Protein AF-A0A640TUT4-F1 (afdb_monomer_lite)

Secondary structure (DSSP, 8-state):
-------------------------------TTTTS-----PPPBPPHHHHHHHHTS--TT-GGG---HHHHHHHHHHHHHHHHHT---------SEEEHHHHTGGGT--TT-GGGSTTT--BSSSSEEE-SS-----HHHHTTTT-

Sequence (147 aa):
MPQGSDFATSPELSRLTLSCGQAQGLGGFRNPITALGQEAVMPAHLSAEQLARDLSIRDLTDPADGPHAVQLVLDRAVGGLADRWGCEVRWWRGERIVTVEDNYDNLGYRADDITRDSRYTRYVDDQRMLRSHSQRVDSGRAARAGR

Structure (mmCIF, N/CA/C/O backbone):
data_AF-A0A640TUT4-F1
#
_entry.id   AF-A0A640TUT4-F1
#
loop_
_atom_site.group_PDB
_atom_site.id
_atom_site.type_symbol
_atom_site.label_atom_id
_atom_site.label_alt_id
_atom_site.label_comp_id
_atom_site.label_asym_id
_atom_site.label_entity_id
_atom_site.label_seq_id
_atom_site.pdbx_PDB_ins_code
_atom_site.Cartn_x
_atom_site.Cartn_y
_atom_site.Cartn_z
_atom_site.occupancy
_atom_site.B_iso_or_equiv
_atom_site.auth_seq_id
_atom_site.auth_comp_id
_atom_site.auth_asym_id
_atom_site.auth_atom_id
_atom_site.pdbx_PDB_model_num
ATOM 1 N N . MET A 1 1 ? -21.807 -21.738 46.916 1.00 31.64 1 MET A N 1
ATOM 2 C CA . MET A 1 1 ? -21.486 -23.144 47.237 1.00 31.64 1 MET A CA 1
ATOM 3 C C . MET A 1 1 ? -22.444 -24.025 46.443 1.00 31.64 1 MET A C 1
ATOM 5 O O . MET A 1 1 ? -23.641 -23.786 46.551 1.00 31.64 1 MET A O 1
ATOM 9 N N . PRO A 1 2 ? -21.919 -24.898 45.569 1.00 48.97 2 PRO A N 1
ATOM 10 C CA . PRO A 1 2 ? -22.630 -25.531 44.456 1.00 48.97 2 PRO A CA 1
ATOM 11 C C . PRO A 1 2 ? -23.009 -26.991 44.752 1.00 48.97 2 PRO A C 1
ATOM 13 O O . PRO A 1 2 ? -22.400 -27.608 45.618 1.00 48.97 2 PRO A O 1
ATOM 16 N N . GLN A 1 3 ? -23.936 -27.555 43.977 1.00 41.78 3 GLN A N 1
ATOM 17 C CA . GLN A 1 3 ? -23.995 -28.980 43.603 1.00 41.78 3 GLN A CA 1
ATOM 18 C C . GLN A 1 3 ? -24.564 -28.978 42.172 1.00 41.78 3 GLN A C 1
ATOM 20 O O . GLN A 1 3 ? -25.582 -28.333 41.946 1.00 41.78 3 GLN A O 1
ATOM 25 N N . GLY A 1 4 ? -23.896 -29.442 41.116 1.00 32.47 4 GLY A N 1
ATOM 26 C CA . GLY A 1 4 ? -23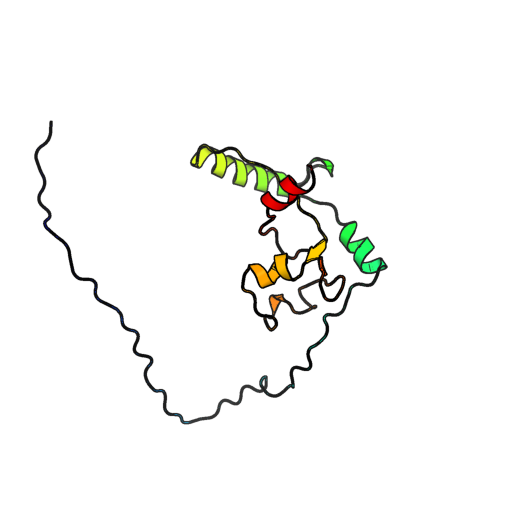.191 -30.714 40.909 1.00 32.47 4 GLY A CA 1
ATOM 27 C C . GLY A 1 4 ? -23.940 -31.383 39.744 1.00 32.47 4 GLY A C 1
ATOM 28 O O . GLY A 1 4 ? -25.078 -31.790 39.924 1.00 32.47 4 GLY A O 1
ATOM 29 N N . SER A 1 5 ? -23.563 -31.094 38.495 1.00 34.88 5 SER A N 1
ATOM 30 C CA . SER A 1 5 ? -22.698 -31.934 37.648 1.00 34.88 5 SER A CA 1
ATOM 31 C C . SER A 1 5 ? -23.280 -33.324 37.400 1.00 34.88 5 SER A C 1
ATOM 33 O O . SER A 1 5 ? -23.248 -34.140 38.307 1.00 34.88 5 SER A O 1
ATOM 35 N N . ASP A 1 6 ? -23.750 -33.568 36.174 1.00 32.84 6 ASP A N 1
ATOM 36 C CA . ASP A 1 6 ? -23.593 -34.848 35.473 1.00 32.84 6 ASP A CA 1
ATOM 37 C C . ASP A 1 6 ? -24.034 -34.690 34.008 1.00 32.84 6 ASP A C 1
ATOM 39 O O . ASP A 1 6 ? -25.209 -34.789 33.666 1.00 32.84 6 ASP A O 1
ATOM 43 N N . PHE A 1 7 ? -23.073 -34.433 33.121 1.00 31.08 7 PHE A N 1
ATOM 44 C CA . PHE A 1 7 ? -23.151 -34.933 31.750 1.00 31.08 7 PHE A CA 1
ATOM 45 C C . PHE A 1 7 ? -21.807 -35.571 31.429 1.00 31.08 7 PHE A C 1
ATOM 47 O O . PHE A 1 7 ? -20.777 -34.912 31.288 1.00 31.08 7 PHE A O 1
ATOM 54 N N . ALA A 1 8 ? -21.847 -36.894 31.443 1.00 34.19 8 ALA A N 1
ATOM 55 C CA . ALA A 1 8 ? -20.725 -37.781 31.273 1.00 34.19 8 ALA A CA 1
ATOM 56 C C . ALA A 1 8 ? -20.169 -37.722 29.835 1.00 34.19 8 ALA A C 1
ATOM 58 O O . ALA A 1 8 ? -20.917 -37.714 28.863 1.00 34.19 8 ALA A O 1
ATOM 59 N N . THR A 1 9 ? -18.835 -37.711 29.756 1.00 31.91 9 THR A N 1
ATOM 60 C CA . THR A 1 9 ? -17.982 -38.414 28.774 1.00 31.91 9 THR A CA 1
ATOM 61 C C . THR A 1 9 ? -18.364 -38.406 27.282 1.00 31.91 9 THR A C 1
ATOM 63 O O . THR A 1 9 ? -19.174 -39.202 26.819 1.00 31.91 9 THR A O 1
ATOM 66 N N . SER A 1 10 ? -17.601 -37.622 26.505 1.00 32.41 10 SER A N 1
ATOM 67 C CA . SER A 1 10 ? -17.115 -37.948 25.143 1.00 32.41 10 SER A CA 1
ATOM 68 C C . SER A 1 10 ? -16.497 -39.366 25.084 1.00 32.41 10 SER A C 1
ATOM 70 O O . SER A 1 10 ? -16.055 -39.820 26.143 1.00 32.41 10 SER A O 1
ATOM 72 N N . PRO A 1 11 ? -16.328 -40.043 23.918 1.00 40.72 11 PRO A N 1
ATOM 73 C CA . PRO A 1 11 ? -16.101 -39.461 22.582 1.00 40.72 11 PRO A CA 1
ATOM 74 C C . PRO A 1 11 ? -16.765 -40.208 21.400 1.00 40.72 11 PRO A C 1
ATOM 76 O O . PRO A 1 11 ? -17.107 -41.371 21.513 1.00 40.72 11 PRO A O 1
ATOM 79 N N . GLU A 1 12 ? -16.861 -39.573 20.227 1.00 32.69 12 GLU A N 1
ATOM 80 C CA . GLU A 1 12 ? -16.769 -40.265 18.924 1.00 32.69 12 GLU A CA 1
ATOM 81 C C . GLU A 1 12 ? -16.549 -39.223 17.817 1.00 32.69 12 GLU A C 1
ATOM 83 O O . GLU A 1 12 ? -17.442 -38.501 17.372 1.00 32.69 12 GLU A O 1
ATOM 88 N N . LEU A 1 13 ? -15.283 -39.122 17.414 1.00 32.91 13 LEU A N 1
ATOM 89 C CA . LEU A 1 13 ? -14.819 -38.424 16.226 1.00 32.91 13 LEU A CA 1
ATOM 90 C C . LEU A 1 13 ? -15.257 -39.228 14.998 1.00 32.91 13 LEU A C 1
ATOM 92 O O . LEU A 1 13 ? -14.527 -40.100 14.526 1.00 32.91 13 LEU A O 1
ATOM 96 N N . SER A 1 14 ? -16.427 -38.915 14.449 1.00 31.38 14 SER A N 1
ATOM 97 C CA . SER A 1 14 ? -16.791 -39.390 13.115 1.00 31.38 14 SER A CA 1
ATOM 98 C C . SER A 1 14 ? -15.947 -38.664 12.066 1.00 31.38 14 SER A C 1
ATOM 100 O O . SER A 1 14 ? -16.230 -37.546 11.639 1.00 31.38 14 SER A O 1
ATOM 102 N N . ARG A 1 15 ? -14.862 -39.341 11.682 1.00 33.72 15 ARG A N 1
ATOM 103 C CA . ARG A 1 15 ? -14.048 -39.091 10.493 1.00 33.72 15 ARG A CA 1
ATOM 104 C C . ARG A 1 15 ? -14.939 -39.065 9.248 1.00 33.72 15 ARG A C 1
ATOM 106 O O . ARG A 1 15 ? -15.286 -40.111 8.704 1.00 33.72 15 ARG A O 1
ATOM 113 N N . LEU A 1 16 ? -15.248 -37.872 8.752 1.00 28.47 16 LEU A N 1
ATOM 114 C CA . LEU A 1 16 ? -15.692 -37.686 7.372 1.00 28.47 16 LEU A CA 1
ATOM 115 C C . LEU A 1 16 ? -14.479 -37.839 6.451 1.00 28.47 16 LEU A C 1
ATOM 117 O O . LEU A 1 16 ? -13.790 -36.887 6.096 1.00 28.47 16 LEU A O 1
ATOM 121 N N . THR A 1 17 ? -14.203 -39.088 6.100 1.00 30.17 17 THR A N 1
ATOM 122 C CA . THR A 1 17 ? -13.324 -39.448 4.993 1.00 30.17 17 THR A CA 1
ATOM 123 C C . THR A 1 17 ? -14.072 -39.108 3.703 1.00 30.17 17 THR A C 1
ATOM 125 O O . THR A 1 17 ? -14.964 -39.852 3.299 1.00 30.17 17 THR A O 1
ATOM 128 N N . LEU A 1 18 ? -13.753 -37.986 3.048 1.00 28.84 18 LEU A N 1
ATOM 129 C CA . LEU A 1 18 ? -14.156 -37.800 1.653 1.0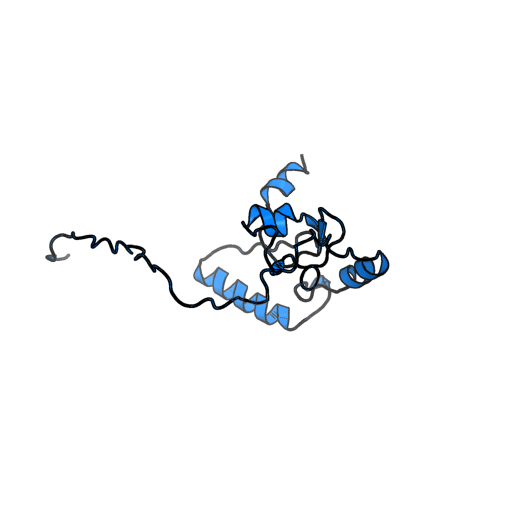0 28.84 18 LEU A CA 1
ATOM 130 C C . LEU A 1 18 ? -13.300 -38.736 0.793 1.00 28.84 18 LEU A C 1
ATOM 132 O O . LEU A 1 18 ? -12.174 -38.427 0.410 1.00 28.84 18 LEU A O 1
ATOM 136 N N . SER A 1 19 ? -13.854 -39.912 0.520 1.00 27.66 19 SER A N 1
ATOM 137 C CA . SER A 1 19 ? -13.411 -40.783 -0.560 1.00 27.66 19 SER A CA 1
ATOM 138 C C . SER A 1 19 ? -13.654 -40.056 -1.883 1.00 27.66 19 SER A C 1
ATOM 140 O O . SER A 1 19 ? -14.800 -39.908 -2.308 1.00 27.66 19 SER A O 1
ATOM 142 N N . CYS A 1 20 ? -12.581 -39.592 -2.526 1.00 28.23 20 CYS A N 1
ATOM 143 C CA . CYS A 1 20 ? -12.606 -39.099 -3.900 1.00 28.23 20 CYS A CA 1
ATOM 144 C C . CYS A 1 20 ? -12.990 -40.268 -4.821 1.00 28.23 20 CYS A C 1
ATOM 146 O O . CYS A 1 20 ? -12.172 -41.126 -5.154 1.00 28.23 20 CYS A O 1
ATOM 148 N N . GLY A 1 21 ? -14.283 -40.346 -5.135 1.00 31.64 21 GLY A N 1
ATOM 149 C CA . GLY A 1 21 ? -14.855 -41.326 -6.041 1.00 31.64 21 GLY A CA 1
ATOM 150 C C . GLY A 1 21 ? -14.324 -41.128 -7.454 1.00 31.64 21 GLY A C 1
ATOM 151 O O . GLY A 1 21 ? -14.353 -40.031 -8.007 1.00 31.64 21 GLY A O 1
ATOM 152 N N . GLN A 1 22 ? -13.843 -42.227 -8.020 1.00 37.72 22 GLN A N 1
ATOM 153 C CA . GLN A 1 22 ? -13.456 -42.389 -9.412 1.00 37.72 22 GLN A CA 1
ATOM 154 C C . GLN A 1 22 ? -14.571 -41.906 -10.354 1.00 37.72 22 GLN A C 1
ATOM 156 O O . GLN A 1 22 ? -15.612 -42.549 -10.463 1.00 37.72 22 GLN A O 1
ATOM 161 N N . ALA A 1 23 ? -14.334 -40.813 -11.077 1.00 34.78 23 ALA A N 1
ATOM 162 C CA . ALA A 1 23 ? -15.105 -40.465 -12.266 1.00 34.78 23 ALA A CA 1
ATOM 163 C C . ALA A 1 23 ? -14.347 -40.992 -13.492 1.00 34.78 23 ALA A C 1
ATOM 165 O O . ALA A 1 23 ? -13.488 -40.319 -14.061 1.00 34.78 23 ALA A O 1
ATOM 166 N N . GLN A 1 24 ? -14.632 -42.245 -13.849 1.00 35.34 24 GLN A N 1
ATOM 167 C CA . GLN A 1 24 ? -14.256 -42.815 -15.140 1.00 35.34 24 GLN A CA 1
ATOM 168 C C . GLN A 1 24 ? -15.172 -42.207 -16.208 1.00 35.34 24 GLN A C 1
ATOM 170 O O . GLN A 1 24 ? -16.371 -42.041 -15.990 1.00 35.34 24 GLN A O 1
ATOM 175 N N . GLY A 1 25 ? -14.556 -41.762 -17.302 1.00 34.28 25 GLY A N 1
ATOM 176 C CA . GLY A 1 25 ? -15.098 -40.730 -18.175 1.00 34.28 25 GLY A CA 1
ATOM 177 C C . GLY A 1 25 ? -16.277 -41.119 -19.057 1.00 34.28 25 GLY A C 1
ATOM 178 O O . GLY A 1 25 ? -16.617 -42.285 -19.198 1.00 34.28 25 GLY A O 1
ATOM 179 N N . LEU A 1 26 ? -16.837 -40.083 -19.685 1.00 36.47 26 LEU A N 1
ATOM 180 C CA . LEU A 1 26 ? -17.396 -40.037 -21.040 1.00 36.47 26 LEU A CA 1
ATOM 181 C C . LEU A 1 26 ? -17.815 -38.576 -21.305 1.00 36.47 26 LEU A C 1
ATOM 183 O O . LEU A 1 26 ? -18.579 -38.005 -20.536 1.00 36.47 26 LEU A O 1
ATOM 187 N N . GLY A 1 27 ? -17.316 -37.975 -22.390 1.00 31.62 27 GLY A N 1
ATOM 188 C CA . GLY A 1 27 ? -17.809 -36.689 -22.907 1.00 31.62 27 GLY A CA 1
ATOM 189 C C . GLY A 1 27 ? -16.871 -35.505 -22.679 1.00 31.62 27 GLY A C 1
ATOM 190 O O . GLY A 1 27 ? -16.961 -34.791 -21.686 1.00 31.62 27 GLY A O 1
ATOM 191 N N . GLY A 1 28 ? -15.970 -35.279 -23.637 1.00 41.62 28 GLY A N 1
ATOM 192 C CA . GLY A 1 28 ? -15.047 -34.153 -23.633 1.00 41.62 28 GLY A CA 1
ATOM 193 C C . GLY A 1 28 ? -15.753 -32.803 -23.748 1.00 41.62 28 GLY A C 1
ATOM 194 O O . GLY A 1 28 ? -16.106 -32.375 -24.843 1.00 41.62 28 GLY A O 1
ATOM 195 N N . PHE A 1 29 ? -15.838 -32.079 -22.635 1.00 38.38 29 PHE A N 1
ATOM 196 C CA . PHE A 1 29 ? -15.842 -30.622 -22.669 1.00 38.38 29 PHE A CA 1
ATOM 197 C C . PHE A 1 29 ? -14.391 -30.160 -22.798 1.00 38.38 29 PHE A C 1
ATOM 199 O O . PHE A 1 29 ? -13.660 -30.024 -21.819 1.00 38.38 29 PHE A O 1
ATOM 206 N N . ARG A 1 30 ? -13.947 -29.964 -24.043 1.00 43.19 30 ARG A N 1
ATOM 207 C CA . ARG A 1 30 ? -12.720 -29.214 -24.315 1.00 43.19 30 ARG A CA 1
ATOM 208 C C . ARG A 1 30 ? -12.958 -27.781 -23.845 1.00 43.19 30 ARG A C 1
ATOM 210 O O . ARG A 1 30 ? -13.633 -27.026 -24.536 1.00 43.19 30 ARG A O 1
ATOM 217 N N . ASN A 1 31 ? -12.415 -27.411 -22.688 1.00 38.62 31 ASN A N 1
ATOM 218 C CA . ASN A 1 31 ? -12.237 -26.003 -22.354 1.00 38.62 31 ASN A CA 1
ATOM 219 C C . ASN A 1 31 ? -11.341 -25.386 -23.443 1.00 38.62 31 ASN A C 1
ATOM 221 O O . ASN A 1 31 ? -10.195 -25.817 -23.588 1.00 38.62 31 ASN A O 1
ATOM 225 N N . PRO A 1 32 ? -11.813 -24.395 -24.218 1.00 37.44 32 PRO A N 1
ATOM 226 C CA . PRO A 1 32 ? -11.013 -23.792 -25.285 1.00 37.44 32 PRO A CA 1
ATOM 227 C C . PRO A 1 32 ? -9.838 -22.943 -24.762 1.00 37.44 32 PRO A C 1
ATOM 229 O O . PRO A 1 32 ? -9.072 -22.414 -25.556 1.00 37.44 32 PRO A O 1
ATOM 232 N N . ILE A 1 33 ? -9.665 -22.825 -23.440 1.00 47.47 33 ILE A N 1
ATOM 233 C CA . ILE A 1 33 ? -8.620 -22.004 -22.807 1.00 47.47 33 ILE A CA 1
ATOM 234 C C . ILE A 1 33 ? -7.320 -22.799 -22.554 1.00 47.47 33 ILE A C 1
ATOM 236 O O . ILE A 1 33 ? -6.296 -22.216 -22.227 1.00 47.47 33 ILE A O 1
ATOM 240 N N . THR A 1 34 ? -7.293 -24.122 -22.751 1.00 43.88 34 THR A N 1
ATOM 241 C CA . THR A 1 34 ? -6.104 -24.946 -22.422 1.00 43.88 34 THR A CA 1
ATOM 242 C C . THR A 1 34 ? -5.069 -25.048 -23.559 1.00 43.88 34 THR A C 1
ATOM 244 O O . THR A 1 34 ? -4.128 -25.826 -23.463 1.00 43.88 34 THR A O 1
ATOM 247 N N . ALA A 1 35 ? -5.197 -24.277 -24.643 1.00 40.06 35 ALA A N 1
ATOM 248 C CA . ALA A 1 35 ? -4.275 -24.356 -25.785 1.00 40.06 35 ALA A CA 1
ATOM 249 C C . ALA A 1 35 ? -3.791 -22.993 -26.300 1.00 40.06 35 ALA A C 1
ATOM 251 O O . ALA A 1 35 ? -3.579 -22.819 -27.497 1.00 40.06 35 ALA A O 1
ATOM 252 N N . LEU A 1 36 ? -3.576 -22.033 -25.401 1.00 40.44 36 LEU A N 1
ATOM 253 C CA . LEU A 1 36 ? -2.600 -20.978 -25.648 1.00 40.44 36 LEU A CA 1
ATOM 254 C C . LEU A 1 36 ? -1.402 -21.308 -24.773 1.00 40.44 36 LEU A C 1
ATOM 256 O O . LEU A 1 36 ? -1.518 -21.330 -23.549 1.00 40.44 36 LEU A O 1
ATOM 260 N N . GLY A 1 37 ? -0.286 -21.657 -25.413 1.00 39.19 37 GLY A N 1
ATOM 261 C CA . GLY A 1 37 ? 0.980 -21.839 -24.724 1.00 39.19 37 GLY A CA 1
ATOM 262 C C . GLY A 1 37 ? 1.212 -20.636 -23.822 1.00 39.19 37 GLY A C 1
ATOM 263 O O . GLY A 1 37 ? 1.224 -19.501 -24.293 1.00 39.19 37 GLY A O 1
ATOM 264 N N . GLN A 1 38 ? 1.325 -20.892 -22.521 1.00 46.75 38 GLN A N 1
ATOM 265 C CA . GLN A 1 38 ? 1.774 -19.902 -21.559 1.00 46.75 38 GLN A CA 1
ATOM 266 C C . GLN A 1 38 ? 3.263 -19.685 -21.817 1.00 46.75 38 GLN A C 1
ATOM 268 O O . GLN A 1 38 ? 4.128 -20.242 -21.148 1.00 46.75 38 GLN A O 1
ATOM 273 N N . GLU A 1 39 ? 3.556 -18.914 -22.858 1.00 38.25 39 GLU A N 1
ATOM 274 C CA . GLU A 1 39 ? 4.778 -18.137 -22.905 1.00 38.25 39 GLU A CA 1
ATOM 275 C C . GLU A 1 39 ? 4.757 -17.293 -21.630 1.00 38.25 39 GLU A C 1
ATOM 277 O O . GLU A 1 39 ? 3.741 -16.662 -21.328 1.00 38.25 39 GLU A O 1
ATOM 282 N N . ALA A 1 40 ? 5.802 -17.387 -20.809 1.00 43.84 40 ALA A N 1
ATOM 283 C CA . ALA A 1 40 ? 5.910 -16.576 -19.609 1.00 43.84 40 ALA A CA 1
ATOM 284 C C . ALA A 1 40 ? 5.851 -15.108 -20.047 1.00 43.84 40 ALA A C 1
ATOM 286 O O . ALA A 1 40 ? 6.835 -14.560 -20.540 1.00 43.84 40 ALA A O 1
ATOM 287 N N . VAL A 1 41 ? 4.667 -14.497 -19.953 1.00 52.16 41 VAL A N 1
ATOM 288 C CA . VAL A 1 41 ? 4.489 -13.084 -20.253 1.00 52.16 41 VAL A CA 1
ATOM 289 C C . VAL A 1 41 ? 5.245 -12.366 -19.155 1.00 52.16 41 VAL A C 1
ATOM 291 O O . VAL A 1 41 ? 4.773 -12.285 -18.022 1.00 52.16 41 VAL A O 1
ATOM 294 N N . MET A 1 42 ? 6.445 -11.893 -19.484 1.00 54.41 42 MET A N 1
ATOM 295 C CA . MET A 1 42 ? 7.153 -10.953 -18.633 1.00 54.41 42 MET A CA 1
ATOM 296 C C . MET A 1 42 ? 6.176 -9.819 -18.319 1.00 54.41 42 MET A C 1
ATOM 298 O O . MET A 1 42 ? 5.617 -9.236 -19.259 1.00 54.41 42 MET A O 1
ATOM 302 N N . PRO A 1 43 ? 5.882 -9.549 -17.038 1.00 62.53 43 PRO A N 1
ATOM 303 C CA . PRO A 1 43 ? 4.926 -8.517 -16.702 1.00 62.53 43 PRO A CA 1
ATOM 304 C C . PRO A 1 43 ? 5.384 -7.200 -17.325 1.00 62.53 43 PRO A C 1
ATOM 306 O O . PRO A 1 43 ? 6.544 -6.818 -17.223 1.00 62.53 43 PRO A O 1
ATOM 309 N N . ALA A 1 44 ? 4.476 -6.502 -18.004 1.00 85.50 44 ALA A N 1
ATOM 310 C CA . ALA A 1 44 ? 4.792 -5.191 -18.549 1.00 85.50 44 ALA A CA 1
ATOM 311 C C . ALA A 1 44 ? 5.217 -4.260 -17.400 1.00 85.50 44 ALA A C 1
ATOM 313 O O . ALA A 1 44 ? 4.430 -3.995 -16.488 1.00 85.50 44 ALA A O 1
ATOM 314 N N . HIS A 1 45 ? 6.466 -3.798 -17.436 1.00 94.94 45 HIS A N 1
ATOM 315 C CA . HIS A 1 45 ? 7.006 -2.892 -16.428 1.00 94.94 45 HIS A CA 1
ATOM 316 C C . HIS A 1 45 ? 6.509 -1.466 -16.647 1.00 94.94 45 HIS A C 1
ATOM 318 O O . HIS A 1 45 ? 6.302 -1.024 -17.781 1.00 94.94 45 HIS A O 1
ATOM 324 N N . LEU A 1 46 ? 6.353 -0.729 -15.550 1.00 96.06 46 LEU A N 1
ATOM 325 C CA . LEU A 1 46 ? 6.046 0.692 -15.600 1.00 96.06 46 LEU A CA 1
ATOM 326 C C . LEU A 1 46 ? 7.197 1.475 -16.247 1.00 96.06 46 LEU A C 1
ATOM 328 O O . LEU A 1 46 ? 8.367 1.277 -15.922 1.00 96.06 46 LEU A O 1
ATOM 332 N N . SER A 1 47 ? 6.854 2.443 -17.097 1.00 95.81 47 SER A N 1
ATOM 333 C CA . SER A 1 47 ? 7.789 3.502 -17.479 1.00 95.81 47 SER A CA 1
ATOM 334 C C . SER A 1 47 ? 8.129 4.379 -16.268 1.00 95.81 47 SER A C 1
ATOM 336 O O . SER A 1 47 ? 7.371 4.447 -15.294 1.00 95.81 47 SER A O 1
ATOM 338 N N . ALA A 1 48 ? 9.240 5.115 -16.338 1.00 96.19 48 ALA A N 1
ATOM 339 C CA . ALA A 1 48 ? 9.633 6.044 -15.278 1.00 96.19 48 ALA A CA 1
ATOM 340 C C . ALA A 1 48 ? 8.543 7.097 -14.999 1.00 96.19 48 ALA A C 1
ATOM 342 O O . ALA A 1 48 ? 8.260 7.425 -13.848 1.00 96.19 48 ALA A O 1
ATOM 343 N N . GLU A 1 49 ? 7.873 7.583 -16.044 1.00 97.56 49 GLU A N 1
ATOM 344 C CA . GLU A 1 49 ? 6.787 8.554 -15.930 1.00 97.56 49 GLU A CA 1
ATOM 345 C C . GLU A 1 49 ? 5.533 7.930 -15.312 1.00 97.56 49 GLU A C 1
ATOM 347 O O . GLU A 1 49 ? 4.842 8.593 -14.539 1.00 97.56 49 GLU A O 1
ATOM 352 N N . GLN A 1 50 ? 5.213 6.674 -15.645 1.00 96.62 50 GLN A N 1
ATOM 353 C CA . GLN A 1 50 ? 4.112 5.949 -15.004 1.00 96.62 50 GLN A CA 1
ATOM 354 C C . GLN A 1 50 ? 4.390 5.749 -13.514 1.00 96.62 50 GLN A C 1
ATOM 356 O O . GLN A 1 50 ? 3.537 6.075 -12.692 1.00 96.62 50 GLN A O 1
ATOM 361 N N . LEU A 1 51 ? 5.600 5.306 -13.168 1.00 97.12 51 LEU A N 1
ATOM 362 C CA . LEU A 1 51 ? 6.017 5.126 -11.783 1.00 97.12 51 LEU A CA 1
ATOM 363 C C . LEU A 1 51 ? 5.946 6.439 -10.994 1.00 97.12 51 LEU A C 1
ATOM 365 O O . LEU A 1 51 ? 5.380 6.469 -9.903 1.00 97.12 51 LEU A O 1
ATOM 369 N N . ALA A 1 52 ? 6.468 7.535 -11.550 1.00 97.69 52 ALA A N 1
ATOM 370 C CA . ALA A 1 52 ? 6.422 8.844 -10.903 1.00 97.69 52 ALA A CA 1
ATOM 371 C C . ALA A 1 52 ? 4.979 9.320 -10.661 1.00 97.69 52 ALA A C 1
ATOM 373 O O . ALA A 1 52 ? 4.663 9.807 -9.573 1.00 97.69 52 ALA A O 1
ATOM 374 N N . ARG A 1 53 ? 4.085 9.141 -11.645 1.00 97.31 53 ARG A N 1
ATOM 375 C CA . ARG A 1 53 ? 2.659 9.468 -11.489 1.00 97.31 53 ARG A CA 1
ATOM 376 C C . ARG A 1 53 ? 2.008 8.631 -10.397 1.00 97.31 53 ARG A C 1
ATOM 378 O O . ARG A 1 53 ? 1.343 9.192 -9.531 1.00 97.31 53 ARG A O 1
ATOM 385 N N . ASP A 1 54 ? 2.226 7.323 -10.396 1.00 96.62 54 ASP A N 1
ATOM 386 C CA . ASP A 1 54 ? 1.585 6.428 -9.433 1.00 96.62 54 ASP A CA 1
ATOM 387 C C . ASP A 1 54 ? 2.102 6.668 -8.000 1.00 96.62 54 ASP A C 1
ATOM 389 O O . ASP A 1 54 ? 1.326 6.639 -7.042 1.00 96.62 54 ASP A O 1
ATOM 393 N N . LEU A 1 55 ? 3.388 6.999 -7.835 1.00 96.06 55 LEU A N 1
ATOM 394 C CA . LEU A 1 55 ? 3.961 7.375 -6.537 1.00 96.06 55 LEU A CA 1
ATOM 395 C C . LEU A 1 55 ? 3.490 8.745 -6.034 1.00 96.06 55 LEU A C 1
ATOM 397 O O . LEU A 1 55 ? 3.474 8.961 -4.824 1.00 96.06 55 LEU A O 1
ATOM 401 N N . SER A 1 56 ? 3.066 9.643 -6.928 1.00 96.19 56 SER A N 1
ATOM 402 C CA . SER A 1 56 ? 2.509 10.949 -6.546 1.00 96.19 56 SER A CA 1
ATOM 403 C C . SER A 1 56 ? 1.103 10.866 -5.937 1.00 96.19 56 SER A C 1
ATOM 405 O O . SER A 1 56 ? 0.609 11.847 -5.381 1.00 96.19 56 SER A O 1
ATOM 407 N N . ILE A 1 57 ? 0.447 9.701 -6.019 1.00 95.00 57 ILE A N 1
ATOM 408 C CA . ILE A 1 57 ? -0.881 9.500 -5.441 1.00 95.00 57 ILE A CA 1
ATOM 409 C C . ILE A 1 57 ? -0.790 9.567 -3.914 1.00 95.00 57 ILE A C 1
ATOM 411 O O . ILE A 1 57 ? -0.172 8.725 -3.255 1.00 95.00 57 ILE A O 1
ATOM 415 N N . ARG A 1 58 ? -1.467 10.563 -3.352 1.00 94.56 58 ARG A N 1
ATOM 416 C CA . ARG A 1 58 ? -1.556 10.836 -1.917 1.00 94.56 58 ARG A CA 1
ATOM 417 C C . ARG A 1 58 ? -2.082 9.641 -1.106 1.00 94.56 58 ARG A C 1
ATOM 419 O O . ARG A 1 58 ? -2.989 8.942 -1.558 1.00 94.56 58 ARG A O 1
ATOM 426 N N . ASP A 1 59 ? -1.565 9.427 0.108 1.00 93.12 59 ASP A N 1
ATOM 427 C CA . ASP A 1 59 ? -2.156 8.466 1.047 1.00 93.12 59 ASP A CA 1
ATOM 428 C C . ASP A 1 59 ? -3.386 9.093 1.730 1.00 93.12 59 ASP A C 1
ATOM 430 O O . ASP A 1 59 ? -3.296 10.017 2.538 1.00 93.12 59 ASP A O 1
ATOM 434 N N . LEU A 1 60 ? -4.579 8.595 1.400 1.00 95.88 60 LEU A N 1
ATOM 435 C CA . LEU A 1 60 ? -5.829 9.089 1.987 1.00 95.88 60 LEU A CA 1
ATOM 436 C C . LEU A 1 60 ? -6.012 8.658 3.448 1.00 95.88 60 LEU A C 1
ATOM 438 O O . LEU A 1 60 ? -6.863 9.210 4.144 1.00 95.88 60 LEU A O 1
ATOM 442 N N . THR A 1 61 ? -5.228 7.688 3.919 1.00 93.12 61 THR A N 1
ATOM 443 C CA . THR A 1 61 ? -5.212 7.248 5.319 1.00 93.12 61 THR A CA 1
ATOM 444 C C . THR A 1 61 ? -4.226 8.046 6.173 1.00 93.12 61 THR A C 1
ATOM 446 O O . THR A 1 61 ? -4.171 7.828 7.383 1.00 93.12 61 THR A O 1
ATOM 449 N N . ASP A 1 62 ? -3.435 8.948 5.576 1.00 92.94 62 ASP A N 1
ATOM 450 C CA . ASP A 1 62 ? -2.495 9.804 6.298 1.00 92.94 62 ASP A CA 1
ATOM 451 C C . ASP A 1 62 ? -3.091 11.194 6.579 1.00 92.94 62 ASP A C 1
ATOM 453 O O . ASP A 1 62 ? -3.366 11.945 5.633 1.00 92.94 62 ASP A O 1
ATOM 457 N N . PRO A 1 63 ? -3.295 11.563 7.861 1.00 92.94 63 PRO A N 1
ATOM 458 C CA . PRO A 1 63 ? -3.698 12.913 8.236 1.00 92.94 63 PRO A CA 1
ATOM 459 C C . PRO A 1 63 ? -2.665 13.981 7.861 1.00 92.94 63 PRO A C 1
ATOM 461 O O . PRO A 1 63 ? -3.057 15.124 7.626 1.00 92.94 63 PRO A O 1
ATOM 464 N N . ALA A 1 64 ? -1.372 13.633 7.775 1.00 92.94 64 ALA A N 1
ATOM 465 C CA . ALA A 1 64 ? -0.316 14.567 7.376 1.00 92.94 64 ALA A CA 1
ATOM 466 C C . ALA A 1 64 ? -0.48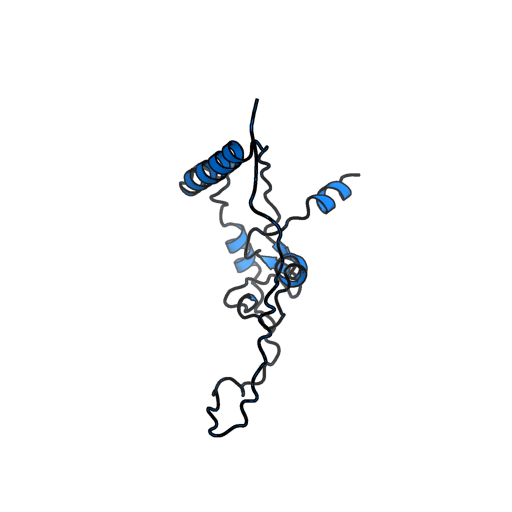8 15.047 5.928 1.00 92.94 64 ALA A C 1
ATOM 468 O O . ALA A 1 64 ? -0.158 16.188 5.612 1.00 92.94 64 ALA A O 1
ATOM 469 N N . ASP A 1 65 ? -1.095 14.218 5.078 1.00 92.88 65 ASP A N 1
ATOM 470 C CA . ASP A 1 65 ? -1.418 14.596 3.708 1.00 92.88 65 ASP A CA 1
ATOM 471 C C . ASP A 1 65 ? -2.751 15.381 3.608 1.00 92.88 65 ASP A C 1
ATOM 473 O O . ASP A 1 65 ? -3.144 15.814 2.521 1.00 92.88 65 ASP A O 1
ATOM 477 N N . GLY A 1 66 ? -3.479 15.562 4.721 1.00 95.69 66 GLY A N 1
ATOM 478 C CA . GLY A 1 66 ? -4.733 16.319 4.839 1.00 95.69 66 GLY A CA 1
ATOM 479 C C . GLY A 1 66 ? -5.935 15.490 5.331 1.00 95.69 66 GLY A C 1
ATOM 480 O O . GLY A 1 66 ? -5.853 14.269 5.458 1.00 95.69 66 GLY A O 1
ATOM 481 N N . PRO A 1 67 ? -7.108 16.099 5.565 1.00 97.00 67 PRO A N 1
ATOM 482 C CA . PRO A 1 67 ? -8.297 15.367 6.010 1.00 97.00 67 PRO A CA 1
ATOM 483 C C . PRO A 1 67 ? -8.945 14.559 4.874 1.00 97.00 67 PRO A C 1
ATOM 485 O O . PRO A 1 67 ? -9.014 15.022 3.733 1.00 97.00 67 PRO A O 1
ATOM 488 N N . HIS A 1 68 ? -9.453 13.360 5.179 1.00 98.19 68 HIS A N 1
ATOM 489 C CA . HIS A 1 68 ? -10.233 12.551 4.233 1.00 98.19 68 HIS A CA 1
ATOM 490 C C . HIS A 1 68 ? -11.238 11.623 4.938 1.00 98.19 68 HIS A C 1
ATOM 492 O O . HIS A 1 68 ? -10.973 11.106 6.019 1.00 98.19 68 HIS A O 1
ATOM 498 N N . ALA A 1 69 ? -12.379 11.334 4.301 1.00 98.06 69 ALA A N 1
ATOM 499 C CA . ALA A 1 69 ? -13.452 10.521 4.893 1.00 98.06 69 ALA A CA 1
ATOM 500 C C . ALA A 1 69 ? -13.030 9.081 5.254 1.00 98.06 69 ALA A C 1
ATOM 502 O O . ALA A 1 69 ? -13.555 8.504 6.202 1.00 98.06 69 ALA A O 1
ATOM 503 N N . VAL A 1 70 ? -12.056 8.508 4.538 1.00 96.94 70 VAL A N 1
ATOM 504 C CA . VAL A 1 70 ? -11.499 7.172 4.845 1.00 96.94 70 VAL A CA 1
ATOM 505 C C . VAL A 1 70 ? -10.865 7.127 6.238 1.00 96.94 70 VAL A C 1
ATOM 507 O O . VAL A 1 70 ? -10.959 6.098 6.901 1.00 96.94 70 VAL A O 1
ATOM 510 N N . GLN A 1 71 ? -10.298 8.237 6.719 1.00 97.06 71 GLN A N 1
ATOM 511 C CA . GLN A 1 71 ? -9.724 8.324 8.067 1.00 97.06 71 GLN A CA 1
ATOM 512 C C . GLN A 1 71 ? -10.810 8.093 9.123 1.00 97.06 71 GLN A C 1
ATOM 514 O O . GLN A 1 71 ? -10.629 7.291 10.026 1.00 97.06 71 GLN A O 1
ATOM 519 N N . LEU A 1 72 ? -12.010 8.651 8.923 1.00 97.81 72 LEU A N 1
ATOM 520 C CA . LEU A 1 72 ? -13.143 8.455 9.834 1.00 97.81 72 LEU A CA 1
ATOM 521 C C . LEU A 1 72 ? -13.640 7.003 9.895 1.00 97.81 72 LEU A C 1
ATOM 523 O O . LEU A 1 72 ? -14.222 6.589 10.901 1.00 97.81 72 LEU A O 1
ATOM 527 N N . VAL A 1 73 ? -13.503 6.252 8.801 1.00 97.19 73 VAL A N 1
ATOM 528 C CA . VAL A 1 73 ? -13.842 4.820 8.761 1.00 97.19 73 VAL A CA 1
ATOM 529 C C . VAL A 1 73 ? -12.770 4.025 9.495 1.00 97.19 73 VAL A C 1
ATOM 531 O O . VAL A 1 73 ? -13.084 3.173 10.326 1.00 97.19 73 VAL A O 1
ATOM 534 N N . LEU A 1 74 ? -11.511 4.344 9.208 1.00 95.44 74 LEU A N 1
ATOM 535 C CA . LEU A 1 74 ? -10.347 3.700 9.783 1.00 95.44 74 LEU A CA 1
ATOM 536 C C . LEU A 1 74 ? -10.282 3.900 11.307 1.00 95.44 74 LEU A C 1
ATOM 538 O O . LEU A 1 74 ? -10.142 2.918 12.029 1.00 95.44 74 LEU A O 1
ATOM 542 N N . ASP A 1 75 ? -10.497 5.122 11.796 1.00 95.81 75 ASP A N 1
ATOM 543 C CA . ASP A 1 75 ? -10.512 5.458 13.225 1.00 95.81 75 ASP A CA 1
ATOM 544 C C . ASP A 1 75 ? -11.586 4.674 13.983 1.00 95.81 75 ASP A C 1
ATOM 546 O O . ASP A 1 75 ? -11.328 4.125 15.053 1.00 95.81 75 ASP A O 1
ATOM 550 N N . ARG A 1 76 ? -12.794 4.562 13.412 1.00 97.69 76 ARG A N 1
ATOM 551 C CA . ARG A 1 76 ? -13.885 3.789 14.025 1.00 97.69 76 ARG A CA 1
ATOM 552 C C . ARG A 1 76 ? -13.572 2.301 14.078 1.00 97.69 76 ARG A C 1
ATOM 554 O O . ARG A 1 76 ? -13.837 1.666 15.096 1.00 97.69 76 ARG A O 1
ATOM 561 N N . ALA A 1 77 ? -13.038 1.747 12.991 1.00 96.25 77 ALA A N 1
ATOM 562 C CA . ALA A 1 77 ? -12.672 0.339 12.941 1.00 96.25 77 ALA A CA 1
ATOM 563 C C . ALA A 1 77 ? -11.569 0.036 13.962 1.00 96.25 77 ALA A C 1
ATOM 565 O O . ALA A 1 77 ? -11.720 -0.855 14.789 1.00 96.25 77 ALA A O 1
ATOM 566 N N . VAL A 1 78 ? -10.491 0.815 13.949 1.00 95.81 78 VAL A N 1
ATOM 567 C CA . VAL A 1 78 ? -9.332 0.620 14.820 1.00 95.81 78 VAL A CA 1
ATOM 568 C C . VAL A 1 78 ? -9.674 0.854 16.290 1.00 95.81 78 VAL A C 1
ATOM 570 O O . VAL A 1 78 ? -9.338 0.009 17.116 1.00 95.81 78 VAL A O 1
ATOM 573 N N . GLY A 1 79 ? -10.393 1.932 16.617 1.00 97.31 79 GLY A N 1
ATOM 574 C CA . GLY A 1 79 ? -10.832 2.213 17.987 1.00 97.31 79 GLY A CA 1
ATOM 575 C C . GLY A 1 79 ? -11.733 1.112 18.543 1.00 97.31 79 GLY A C 1
ATOM 576 O O . GLY A 1 79 ? -11.471 0.583 19.618 1.00 97.31 79 GLY A O 1
ATOM 577 N N . GLY A 1 80 ? -12.727 0.663 17.767 1.00 97.69 80 GLY A N 1
ATOM 578 C CA . GLY A 1 80 ? -13.618 -0.417 18.201 1.00 97.69 80 GLY A CA 1
ATOM 579 C C . GLY A 1 80 ? -12.902 -1.752 18.442 1.00 97.69 80 GLY A C 1
ATOM 580 O O . GLY A 1 80 ? -13.301 -2.519 19.320 1.00 97.69 80 GLY A O 1
ATOM 581 N N . LEU A 1 81 ? -11.840 -2.036 17.683 1.00 96.44 81 LEU A N 1
ATOM 582 C CA . LEU A 1 81 ? -11.000 -3.218 17.884 1.00 96.44 81 LEU A CA 1
ATOM 583 C C . LEU A 1 81 ? -10.098 -3.069 19.119 1.00 96.44 81 LEU A C 1
ATOM 585 O O . LEU A 1 81 ? -10.018 -3.998 19.923 1.00 96.44 81 LEU A O 1
ATOM 589 N N . ALA A 1 82 ? -9.470 -1.904 19.295 1.00 97.56 82 ALA A N 1
ATOM 590 C CA . ALA A 1 82 ? -8.623 -1.601 20.447 1.00 97.56 82 ALA A CA 1
ATOM 591 C C . ALA A 1 82 ? -9.400 -1.710 21.764 1.00 97.56 82 ALA A C 1
ATOM 593 O O . ALA A 1 82 ? -8.955 -2.394 22.682 1.00 97.56 82 ALA A O 1
ATOM 594 N N . ASP A 1 83 ? -10.600 -1.128 21.819 1.00 97.62 83 ASP A N 1
ATOM 595 C CA . ASP A 1 83 ? -11.468 -1.164 22.998 1.00 97.62 83 ASP A CA 1
ATOM 596 C C . ASP A 1 83 ? -11.930 -2.589 23.317 1.00 97.62 83 ASP A C 1
ATOM 598 O O . ASP A 1 83 ? -11.937 -3.013 24.473 1.00 97.62 83 ASP A O 1
ATOM 602 N N . ARG A 1 84 ? -12.292 -3.364 22.285 1.00 97.94 84 ARG A N 1
ATOM 603 C CA . ARG A 1 84 ? -12.758 -4.747 22.450 1.00 97.94 84 ARG A CA 1
ATOM 604 C C . ARG A 1 84 ? -11.674 -5.668 23.003 1.00 97.94 84 ARG A C 1
ATOM 606 O O . ARG A 1 84 ? -11.998 -6.580 23.763 1.00 97.94 84 ARG A O 1
ATOM 613 N N . TRP A 1 85 ? -10.427 -5.480 22.584 1.00 97.56 85 TRP A N 1
ATOM 614 C CA . TRP A 1 85 ? -9.315 -6.350 22.974 1.00 97.56 85 TRP A CA 1
ATOM 615 C C . TRP A 1 85 ? -8.416 -5.766 24.062 1.00 97.56 85 TRP A C 1
ATOM 617 O O . TRP A 1 85 ? -7.548 -6.480 24.559 1.00 97.56 85 TRP A O 1
ATOM 627 N N . GLY A 1 86 ? -8.620 -4.507 24.452 1.00 96.38 86 GLY A N 1
ATOM 628 C CA . GLY A 1 86 ? -7.791 -3.818 25.439 1.00 96.38 86 GLY A CA 1
ATOM 629 C C . GLY A 1 86 ? -6.326 -3.724 25.011 1.00 96.38 86 GLY A C 1
ATOM 630 O O . GLY A 1 86 ? -5.437 -3.913 25.839 1.00 96.38 86 GLY A O 1
ATOM 631 N N . CYS A 1 87 ? -6.064 -3.505 23.719 1.00 94.94 87 CYS A N 1
ATOM 632 C CA . CYS A 1 87 ? -4.714 -3.511 23.160 1.00 94.94 87 CYS A CA 1
ATOM 633 C C . CYS A 1 87 ? -4.289 -2.145 22.613 1.00 94.94 87 CYS A C 1
ATOM 635 O O . CYS A 1 87 ? -5.105 -1.322 22.203 1.00 94.94 87 CYS A O 1
ATOM 637 N N . GLU A 1 88 ? -2.975 -1.919 22.593 1.00 93.75 88 GLU A N 1
ATOM 638 C CA . GLU A 1 88 ? -2.389 -0.748 21.948 1.00 93.75 88 GLU A CA 1
ATOM 639 C C . GLU A 1 88 ? -2.413 -0.908 20.423 1.00 93.75 88 GLU A C 1
ATOM 641 O O . GLU A 1 88 ? -2.061 -1.957 19.876 1.00 93.75 88 GLU A O 1
ATOM 646 N N . VAL A 1 89 ? -2.772 0.170 19.729 1.00 92.00 89 VAL A N 1
ATOM 647 C CA . VAL A 1 89 ? -2.701 0.254 18.272 1.00 92.00 89 VAL A CA 1
ATOM 648 C C . VAL A 1 89 ? -1.394 0.911 17.868 1.00 92.00 89 VAL A C 1
ATOM 650 O O . VAL A 1 89 ? -1.098 2.036 18.267 1.00 92.00 89 VAL A O 1
ATOM 653 N N . ARG A 1 90 ? -0.653 0.244 16.983 1.00 90.75 90 ARG A N 1
ATOM 654 C CA . ARG A 1 90 ? 0.549 0.803 16.363 1.00 90.75 90 ARG A CA 1
ATOM 655 C C . ARG A 1 90 ? 0.332 1.014 14.873 1.00 90.75 90 ARG A C 1
ATOM 657 O O . ARG A 1 90 ? 0.046 0.072 14.137 1.00 90.75 90 ARG A O 1
ATOM 664 N N . TRP A 1 91 ? 0.521 2.252 14.434 1.00 88.00 91 TRP A N 1
ATOM 665 C CA . TRP A 1 91 ? 0.487 2.619 13.025 1.00 88.00 91 TRP A CA 1
ATOM 666 C C . TRP A 1 91 ? 1.813 2.295 12.356 1.00 88.00 91 TRP A C 1
ATOM 668 O O . TRP A 1 91 ? 2.877 2.665 12.853 1.00 88.00 91 TRP A O 1
ATOM 678 N N . TRP A 1 92 ? 1.749 1.634 11.204 1.00 88.12 92 TRP A N 1
ATOM 679 C CA . TRP A 1 92 ? 2.926 1.399 10.387 1.00 88.12 92 TRP A CA 1
ATOM 680 C C . TRP A 1 92 ? 2.631 1.631 8.910 1.00 88.12 92 TRP A C 1
ATOM 682 O O . TRP A 1 92 ? 1.764 0.984 8.322 1.00 88.12 92 TRP A O 1
ATOM 692 N N . ARG A 1 93 ? 3.377 2.561 8.313 1.00 86.19 93 ARG A N 1
ATOM 693 C CA . ARG A 1 93 ? 3.308 2.882 6.888 1.00 86.19 93 ARG A CA 1
ATOM 694 C C . ARG A 1 93 ? 4.554 2.311 6.227 1.00 86.19 93 ARG A C 1
ATOM 696 O O . ARG A 1 93 ? 5.630 2.885 6.323 1.00 86.19 93 ARG A O 1
ATOM 703 N N . GLY A 1 94 ? 4.412 1.137 5.619 1.00 86.81 94 GLY A N 1
ATOM 704 C CA . GLY A 1 94 ? 5.508 0.501 4.890 1.00 86.81 94 GLY A CA 1
ATOM 705 C C . GLY A 1 94 ? 5.813 1.192 3.561 1.00 86.81 94 GLY A C 1
ATOM 706 O O . GLY A 1 94 ? 5.043 2.040 3.095 1.00 86.81 94 GLY A O 1
ATOM 707 N N . GLU A 1 95 ? 6.888 0.740 2.923 1.00 90.69 95 GLU A N 1
ATOM 708 C CA . GLU A 1 95 ? 7.286 1.148 1.575 1.00 90.69 95 GLU A CA 1
ATOM 709 C C . GLU A 1 95 ? 6.163 0.943 0.546 1.00 90.69 95 GLU A C 1
ATOM 711 O O . GLU A 1 95 ? 5.312 0.054 0.680 1.00 90.69 95 GLU A O 1
ATOM 716 N N . ARG A 1 96 ? 6.149 1.790 -0.490 1.00 92.88 96 ARG A N 1
ATOM 717 C CA . ARG A 1 96 ? 5.212 1.668 -1.623 1.00 92.88 96 ARG A CA 1
ATOM 718 C C . ARG A 1 96 ? 5.725 0.704 -2.689 1.00 92.88 96 ARG A C 1
ATOM 720 O O . ARG A 1 96 ? 4.917 -0.008 -3.281 1.00 92.88 96 ARG A O 1
ATOM 727 N N . ILE A 1 97 ? 7.043 0.678 -2.903 1.00 95.62 97 ILE A N 1
ATOM 728 C CA . ILE A 1 97 ? 7.725 -0.300 -3.754 1.00 95.62 97 ILE A CA 1
ATOM 729 C C . ILE A 1 97 ? 8.187 -1.451 -2.862 1.00 95.62 97 ILE A C 1
ATOM 731 O O . ILE A 1 97 ? 8.927 -1.237 -1.905 1.00 95.62 97 ILE A O 1
ATOM 735 N N . VAL A 1 98 ? 7.751 -2.662 -3.179 1.00 94.62 98 VAL A N 1
ATOM 736 C CA . VAL A 1 98 ? 8.043 -3.884 -2.419 1.00 94.62 98 VAL A CA 1
ATOM 737 C C . VAL A 1 98 ? 8.583 -4.963 -3.348 1.00 94.62 98 VAL A C 1
ATOM 739 O O . VAL A 1 98 ? 8.459 -4.849 -4.570 1.00 94.62 98 VAL A O 1
ATOM 742 N N . THR A 1 99 ? 9.190 -6.006 -2.784 1.00 94.44 99 THR A N 1
ATOM 743 C CA . THR A 1 99 ? 9.574 -7.179 -3.572 1.00 94.44 99 THR A CA 1
ATOM 744 C C . THR A 1 99 ? 8.334 -7.992 -3.948 1.00 94.44 99 THR A C 1
ATOM 746 O O . THR A 1 99 ? 7.342 -8.023 -3.214 1.00 94.44 99 THR A O 1
ATOM 749 N N . VAL A 1 100 ? 8.395 -8.675 -5.090 1.00 94.31 100 VAL A N 1
ATOM 750 C CA . VAL A 1 100 ? 7.382 -9.670 -5.485 1.00 94.31 100 VAL A CA 1
ATOM 751 C C . VAL A 1 100 ? 7.306 -10.791 -4.445 1.00 94.31 100 VAL A C 1
ATOM 753 O O . VAL A 1 100 ? 6.216 -11.261 -4.123 1.00 94.31 100 VAL A O 1
ATOM 756 N N . GLU A 1 101 ? 8.450 -11.145 -3.859 1.00 93.62 101 GLU A N 1
ATOM 757 C CA . GLU A 1 101 ? 8.553 -12.148 -2.803 1.00 93.62 101 GLU A CA 1
ATOM 758 C C . GLU A 1 101 ? 7.718 -11.781 -1.570 1.00 93.62 101 GLU A C 1
ATOM 760 O O . GLU A 1 101 ? 6.886 -12.571 -1.126 1.00 93.62 101 GLU A O 1
ATOM 765 N N . ASP A 1 102 ? 7.869 -10.560 -1.051 1.00 91.69 102 ASP A N 1
ATOM 766 C CA . ASP A 1 102 ? 7.133 -10.113 0.134 1.00 91.69 102 ASP A CA 1
ATOM 767 C C . ASP A 1 102 ? 5.647 -9.895 -0.156 1.00 91.69 102 ASP A C 1
ATOM 769 O O . ASP A 1 102 ? 4.801 -10.195 0.688 1.00 91.69 102 ASP A O 1
ATOM 773 N N . ASN A 1 103 ? 5.312 -9.393 -1.349 1.00 92.94 103 ASN A N 1
ATOM 774 C CA . ASN A 1 103 ? 3.921 -9.155 -1.712 1.00 92.94 103 ASN A CA 1
ATOM 775 C C . ASN A 1 103 ? 3.172 -10.458 -2.029 1.00 92.94 103 ASN A C 1
ATOM 777 O O . ASN A 1 103 ? 1.970 -10.517 -1.796 1.00 92.94 103 ASN A O 1
ATOM 781 N N . TYR A 1 104 ? 3.836 -11.489 -2.559 1.00 93.88 104 TYR A N 1
ATOM 782 C CA . TYR A 1 104 ? 3.149 -12.674 -3.069 1.00 93.88 104 TYR A CA 1
ATOM 783 C C . TYR A 1 104 ? 3.766 -14.014 -2.646 1.00 93.88 104 TYR A C 1
ATOM 785 O O . TYR A 1 104 ? 3.033 -14.852 -2.116 1.00 93.88 104 TYR A O 1
ATOM 793 N N . ASP A 1 105 ? 5.065 -14.255 -2.862 1.00 93.25 105 ASP A N 1
ATOM 794 C CA . ASP A 1 105 ? 5.660 -15.590 -2.638 1.00 93.25 105 ASP A CA 1
ATOM 795 C C . ASP A 1 105 ? 5.561 -16.013 -1.1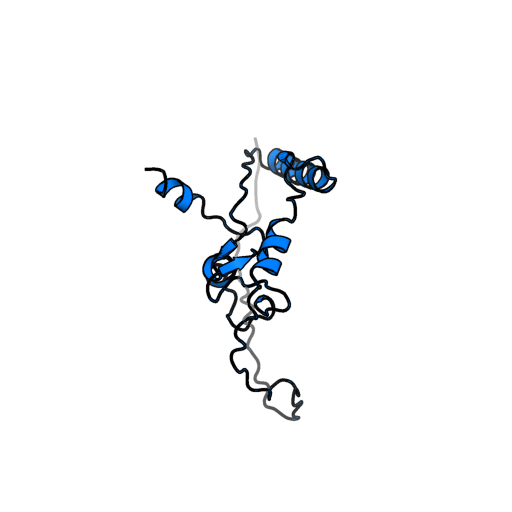63 1.00 93.25 105 ASP A C 1
ATOM 797 O O . ASP A 1 105 ? 5.094 -17.109 -0.851 1.00 93.25 105 ASP A O 1
ATOM 801 N N . ASN A 1 106 ? 5.883 -15.099 -0.245 1.00 92.81 106 ASN A N 1
ATOM 802 C CA . ASN A 1 106 ? 5.798 -15.312 1.202 1.00 92.81 106 ASN A CA 1
ATOM 803 C C . ASN A 1 106 ? 4.358 -15.491 1.713 1.00 92.81 106 ASN A C 1
ATOM 805 O O . ASN A 1 106 ? 4.155 -15.914 2.852 1.00 92.81 106 ASN A O 1
ATOM 809 N N . LEU A 1 107 ? 3.359 -15.174 0.884 1.00 91.12 107 LEU A N 1
ATOM 810 C CA . LEU A 1 107 ? 1.938 -15.384 1.165 1.00 91.12 107 LEU A CA 1
ATOM 811 C C . LEU A 1 107 ? 1.381 -16.640 0.474 1.00 91.12 107 LEU A C 1
ATOM 813 O O . LEU A 1 107 ? 0.197 -16.939 0.615 1.00 91.12 107 LEU A O 1
ATOM 817 N N . GLY A 1 108 ? 2.220 -17.387 -0.250 1.00 92.94 108 GLY A N 1
ATOM 818 C CA . GLY A 1 108 ? 1.847 -18.642 -0.898 1.00 92.94 108 GLY A CA 1
ATOM 819 C C . GLY A 1 108 ? 1.106 -18.486 -2.228 1.00 92.94 108 GLY A C 1
ATOM 820 O O . GLY A 1 108 ? 0.545 -19.469 -2.711 1.00 92.94 108 GLY A O 1
ATOM 821 N N . TYR A 1 109 ? 1.103 -17.292 -2.835 1.00 93.00 109 TYR A N 1
ATOM 822 C CA . TYR A 1 109 ? 0.581 -17.125 -4.195 1.00 93.00 109 TYR A CA 1
ATOM 823 C C . TYR A 1 109 ? 1.476 -17.854 -5.185 1.00 93.00 109 TYR A C 1
ATOM 825 O O . TYR A 1 109 ? 2.703 -17.752 -5.119 1.00 93.00 109 TYR A O 1
ATOM 833 N N . ARG A 1 110 ? 0.870 -18.522 -6.156 1.00 94.31 110 ARG A N 1
ATOM 834 C CA . ARG A 1 110 ? 1.593 -19.178 -7.239 1.00 94.31 110 ARG A CA 1
ATOM 835 C C . ARG A 1 110 ? 2.008 -18.160 -8.294 1.00 94.31 110 ARG A C 1
ATOM 837 O O . ARG A 1 110 ? 1.378 -17.118 -8.458 1.00 94.31 110 ARG A O 1
ATOM 844 N N . ALA A 1 111 ? 3.062 -18.478 -9.041 1.00 90.75 111 ALA A N 1
ATOM 845 C CA . ALA A 1 111 ? 3.550 -17.618 -10.118 1.00 90.75 111 ALA A CA 1
ATOM 846 C C . ALA A 1 111 ? 2.520 -17.423 -11.251 1.00 90.75 111 ALA A C 1
ATOM 848 O O . ALA A 1 111 ? 2.540 -16.390 -11.909 1.00 90.75 111 ALA A O 1
ATOM 849 N N . ASP A 1 112 ? 1.624 -18.395 -11.453 1.00 91.62 112 ASP A N 1
ATOM 850 C CA . ASP A 1 112 ? 0.569 -18.405 -12.473 1.00 91.62 112 ASP A CA 1
ATOM 851 C C . ASP A 1 112 ? -0.785 -17.864 -11.976 1.00 91.62 112 ASP A C 1
ATOM 853 O O . ASP A 1 112 ? -1.768 -17.893 -12.720 1.00 91.62 112 ASP A O 1
ATOM 857 N N . ASP A 1 113 ? -0.856 -17.349 -10.743 1.00 93.69 113 ASP A N 1
ATOM 858 C CA . ASP A 1 113 ? -2.090 -16.776 -10.213 1.00 93.69 113 ASP A CA 1
ATOM 859 C C . ASP A 1 113 ? -2.475 -15.500 -10.968 1.00 93.69 113 ASP A C 1
ATOM 861 O O . ASP A 1 113 ? -1.667 -14.592 -11.164 1.00 93.69 113 ASP A O 1
ATOM 865 N N . ILE A 1 114 ? -3.760 -15.379 -11.316 1.00 93.56 114 ILE A N 1
ATOM 866 C CA . ILE A 1 114 ? -4.287 -14.222 -12.057 1.00 93.56 114 ILE A CA 1
ATOM 867 C C . ILE A 1 114 ? -4.045 -12.889 -11.340 1.00 93.56 114 ILE A C 1
ATOM 869 O O . ILE A 1 114 ? -3.956 -11.848 -11.982 1.00 93.56 114 ILE A O 1
ATOM 873 N N . THR A 1 115 ? -3.906 -12.901 -10.014 1.00 91.19 115 THR A N 1
ATOM 874 C CA . THR A 1 115 ? -3.587 -11.707 -9.223 1.00 91.19 115 THR A CA 1
ATOM 875 C C . THR A 1 115 ? -2.213 -11.126 -9.575 1.00 91.19 115 THR A C 1
ATOM 877 O O . THR A 1 115 ? -2.028 -9.915 -9.461 1.00 91.19 115 THR A O 1
ATOM 880 N N . ARG A 1 116 ? -1.276 -11.950 -10.066 1.00 93.19 116 ARG A N 1
ATOM 881 C CA . ARG A 1 116 ? 0.062 -11.542 -10.527 1.00 93.19 116 ARG A CA 1
ATOM 882 C C . ARG A 1 116 ? 0.098 -11.048 -11.973 1.00 93.19 116 ARG A C 1
ATOM 884 O O . ARG A 1 116 ? 1.124 -10.560 -12.430 1.00 93.19 116 ARG A O 1
ATOM 891 N N . ASP A 1 117 ? -1.004 -11.144 -12.706 1.00 92.25 117 ASP A N 1
ATOM 892 C CA . ASP A 1 117 ? -1.079 -10.618 -14.066 1.00 92.25 117 ASP A CA 1
ATOM 893 C C . ASP A 1 117 ? -0.890 -9.087 -14.061 1.00 92.25 117 ASP A C 1
ATOM 895 O O . ASP A 1 117 ? -1.425 -8.377 -13.199 1.00 92.25 117 ASP A O 1
ATOM 899 N N . SER A 1 118 ? -0.139 -8.556 -15.031 1.00 91.50 118 SER A N 1
ATOM 900 C CA . SER A 1 118 ? 0.174 -7.121 -15.140 1.00 91.50 118 SER A CA 1
ATOM 901 C C . SER A 1 118 ? -1.062 -6.234 -15.338 1.00 91.50 118 SER A C 1
ATOM 903 O O . SER A 1 118 ? -1.012 -5.027 -15.101 1.00 91.50 118 SER A O 1
ATOM 905 N N . ARG A 1 119 ? -2.209 -6.817 -15.712 1.00 91.00 119 ARG A N 1
ATOM 906 C CA . ARG A 1 119 ? -3.510 -6.131 -15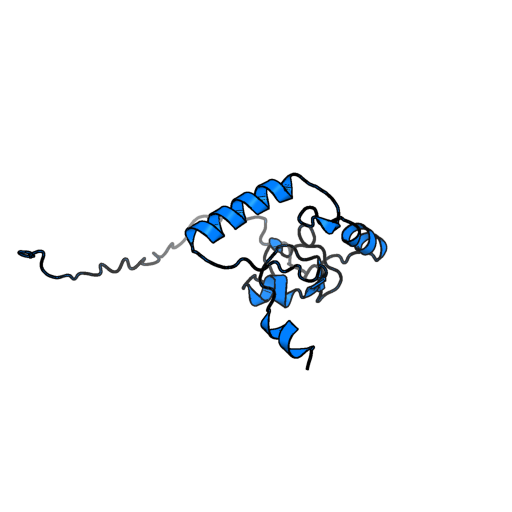.714 1.00 91.00 119 ARG A CA 1
ATOM 907 C C . ARG A 1 119 ? -3.945 -5.687 -14.317 1.00 91.00 119 ARG A C 1
ATOM 909 O O . ARG A 1 119 ? -4.669 -4.700 -14.199 1.00 91.00 119 ARG A O 1
ATOM 916 N N . TYR A 1 120 ? -3.525 -6.405 -13.276 1.00 92.38 120 TYR A N 1
ATOM 917 C CA . TYR A 1 120 ? -3.900 -6.153 -11.881 1.00 92.38 120 TYR A CA 1
ATOM 918 C C . TYR A 1 120 ? -2.716 -5.724 -11.014 1.00 92.38 120 TYR A C 1
ATOM 920 O O . TYR A 1 120 ? -2.913 -5.083 -9.982 1.00 92.38 120 TYR A O 1
ATOM 928 N N . THR A 1 121 ? -1.494 -6.039 -11.445 1.00 93.81 121 THR A N 1
ATOM 929 C CA . THR A 1 121 ? -0.267 -5.743 -10.712 1.00 93.81 121 THR A CA 1
ATOM 930 C C . THR A 1 121 ? 0.630 -4.780 -11.480 1.00 93.81 121 THR A C 1
ATOM 932 O O . THR A 1 121 ? 0.895 -4.945 -12.666 1.00 93.81 121 THR A O 1
ATOM 935 N N . ARG A 1 122 ? 1.148 -3.774 -10.774 1.00 95.81 122 ARG A N 1
ATOM 936 C CA . ARG A 1 122 ? 2.055 -2.766 -11.329 1.00 95.81 122 ARG A CA 1
ATOM 937 C C . ARG A 1 122 ? 3.510 -3.090 -10.998 1.00 95.81 122 ARG A C 1
ATOM 939 O O . ARG A 1 122 ? 3.985 -2.753 -9.913 1.00 95.81 122 ARG A O 1
ATOM 946 N N . TYR A 1 123 ? 4.208 -3.726 -11.932 1.00 96.81 123 TYR A N 1
ATOM 947 C CA . TYR A 1 123 ? 5.613 -4.104 -11.780 1.00 96.81 123 TYR A CA 1
ATOM 948 C C . TYR A 1 123 ? 6.555 -2.943 -12.102 1.00 96.81 123 TYR A C 1
ATOM 950 O O . TYR A 1 123 ? 6.400 -2.260 -13.113 1.00 96.81 123 TYR A O 1
ATOM 958 N N . VAL A 1 124 ? 7.529 -2.719 -11.225 1.00 97.06 124 VAL A N 1
ATOM 959 C CA . VAL A 1 124 ? 8.627 -1.763 -11.433 1.00 97.06 124 VAL A CA 1
ATOM 960 C C . VAL A 1 124 ? 9.743 -2.436 -12.230 1.00 97.06 124 VAL A C 1
ATOM 962 O O . VAL A 1 124 ? 10.291 -1.835 -13.148 1.00 97.06 124 VAL A O 1
ATOM 965 N N . ASP A 1 125 ? 10.047 -3.684 -11.879 1.00 95.06 125 ASP A N 1
ATOM 966 C CA . ASP A 1 125 ? 10.961 -4.587 -12.575 1.00 95.06 125 ASP A CA 1
ATOM 967 C C . ASP A 1 125 ? 10.597 -6.046 -12.243 1.00 95.06 125 ASP A C 1
ATOM 969 O O . ASP A 1 125 ? 9.591 -6.304 -11.576 1.00 95.06 125 ASP A O 1
ATOM 973 N N . ASP A 1 126 ? 11.437 -6.992 -12.669 1.00 93.06 126 ASP A N 1
ATOM 974 C CA . ASP A 1 126 ? 11.230 -8.433 -12.484 1.00 93.06 126 ASP A CA 1
ATOM 975 C C . ASP A 1 126 ? 11.069 -8.854 -11.013 1.00 93.06 126 ASP A C 1
ATOM 977 O O . ASP A 1 126 ? 10.480 -9.894 -10.720 1.00 93.06 126 ASP A O 1
ATOM 981 N N . GLN A 1 127 ? 11.612 -8.074 -10.074 1.00 94.31 127 GLN A N 1
ATOM 982 C CA . GLN A 1 127 ? 11.667 -8.418 -8.653 1.00 94.31 127 GLN A CA 1
ATOM 983 C C . GLN A 1 127 ? 10.882 -7.454 -7.765 1.00 94.31 127 GLN A C 1
ATOM 985 O O . GLN A 1 127 ? 10.681 -7.753 -6.583 1.00 94.31 127 GLN A O 1
ATOM 990 N N . ARG A 1 128 ? 10.441 -6.306 -8.288 1.00 95.69 128 ARG A N 1
ATOM 991 C CA . ARG A 1 128 ? 9.802 -5.235 -7.515 1.00 95.69 128 ARG A CA 1
ATOM 992 C C . ARG A 1 128 ? 8.515 -4.742 -8.151 1.00 95.69 128 ARG A C 1
ATOM 994 O O . ARG A 1 128 ? 8.374 -4.652 -9.366 1.00 95.69 128 ARG A O 1
ATOM 1001 N N . MET A 1 129 ? 7.580 -4.331 -7.306 1.00 95.94 129 MET A N 1
ATOM 1002 C CA . MET A 1 129 ? 6.260 -3.858 -7.714 1.00 95.94 129 MET A CA 1
ATOM 1003 C C . MET A 1 129 ? 5.728 -2.785 -6.767 1.00 95.94 129 MET A C 1
ATOM 1005 O O . MET A 1 129 ? 6.192 -2.653 -5.633 1.00 95.94 129 MET A O 1
ATOM 1009 N N . LEU A 1 130 ? 4.724 -2.034 -7.215 1.00 95.88 130 LEU A N 1
ATOM 1010 C CA . LEU A 1 130 ? 3.892 -1.256 -6.301 1.00 95.88 130 LEU A CA 1
ATOM 1011 C C . LEU A 1 130 ? 3.003 -2.219 -5.514 1.00 95.88 130 LEU A C 1
ATOM 1013 O O . LEU A 1 130 ? 2.303 -3.033 -6.117 1.00 95.88 130 LEU A O 1
ATOM 1017 N N . ARG A 1 131 ? 3.031 -2.132 -4.180 1.00 93.75 131 ARG A N 1
ATOM 1018 C CA . ARG A 1 131 ? 2.272 -3.043 -3.307 1.00 93.75 131 ARG A CA 1
ATOM 1019 C C . ARG A 1 131 ? 0.792 -3.088 -3.703 1.00 93.75 131 ARG A C 1
ATOM 1021 O O . ARG A 1 131 ? 0.161 -2.042 -3.861 1.00 93.75 131 ARG A O 1
ATOM 1028 N N . SER A 1 132 ? 0.227 -4.286 -3.828 1.00 92.06 132 SER A N 1
ATOM 1029 C CA . SER A 1 132 ? -1.188 -4.459 -4.198 1.00 92.06 132 SER A CA 1
ATOM 1030 C C . SER A 1 132 ? -2.113 -4.524 -2.982 1.00 92.06 132 SER A C 1
ATOM 1032 O O . SER A 1 132 ? -3.305 -4.240 -3.083 1.00 92.06 132 SER A O 1
ATOM 1034 N N . HIS A 1 133 ? -1.564 -4.837 -1.810 1.00 88.25 133 HIS A N 1
ATOM 1035 C CA . HIS A 1 133 ? -2.302 -4.891 -0.556 1.00 88.25 133 HIS A CA 1
ATOM 1036 C C . HIS A 1 133 ? -1.415 -4.538 0.640 1.00 88.25 133 HIS A C 1
ATOM 1038 O O . HIS A 1 133 ? -0.196 -4.706 0.622 1.00 88.25 133 HIS A O 1
ATOM 1044 N N . SER A 1 134 ? -2.043 -4.082 1.720 1.00 77.00 134 SER A N 1
ATOM 1045 C CA . SER A 1 134 ? -1.400 -3.832 3.009 1.00 77.00 134 SER A CA 1
ATOM 1046 C C . SER A 1 134 ? -1.245 -5.145 3.782 1.00 77.00 134 SER A C 1
ATOM 1048 O O . SER A 1 134 ? -2.064 -5.457 4.645 1.00 77.00 134 SER A O 1
ATOM 1050 N N . GLN A 1 135 ? -0.234 -5.945 3.445 1.00 67.06 135 GLN A N 1
ATOM 1051 C CA . GLN A 1 135 ? 0.086 -7.183 4.163 1.00 67.06 135 GLN A CA 1
ATOM 1052 C C . GLN A 1 135 ? 1.570 -7.242 4.530 1.00 67.06 135 GLN A C 1
ATOM 1054 O O . GLN A 1 135 ? 2.383 -6.537 3.942 1.00 67.06 135 GLN A O 1
ATOM 1059 N N . ARG A 1 136 ? 1.840 -8.025 5.583 1.00 51.34 136 ARG A N 1
ATOM 1060 C CA . ARG A 1 136 ? 3.069 -8.167 6.380 1.00 51.34 136 ARG A CA 1
ATOM 1061 C C . ARG A 1 136 ? 4.216 -7.216 6.021 1.00 51.34 136 ARG A C 1
ATOM 1063 O O . ARG A 1 136 ? 5.031 -7.493 5.153 1.00 51.34 136 ARG A O 1
ATOM 1070 N N . VAL A 1 137 ? 4.364 -6.168 6.829 1.00 53.69 137 VAL A N 1
ATOM 1071 C CA . VAL A 1 137 ? 5.693 -5.600 7.049 1.00 53.69 137 VAL A CA 1
ATOM 1072 C C . VAL A 1 137 ? 6.339 -6.358 8.199 1.00 53.69 137 VAL A C 1
ATOM 1074 O O . VAL A 1 137 ? 5.835 -6.325 9.322 1.00 53.69 137 VAL A O 1
ATOM 1077 N N . ASP A 1 138 ? 7.462 -7.020 7.936 1.00 51.81 138 ASP A N 1
ATOM 1078 C CA . ASP A 1 138 ? 8.290 -7.584 8.997 1.00 51.81 138 ASP A CA 1
ATOM 1079 C C . ASP A 1 138 ? 8.938 -6.460 9.813 1.00 51.81 138 ASP A C 1
ATOM 1081 O O . ASP A 1 138 ? 10.022 -5.955 9.511 1.00 51.81 138 ASP A O 1
ATOM 1085 N N . SER A 1 139 ? 8.283 -6.100 10.916 1.00 48.59 139 SER A N 1
ATOM 1086 C CA . SER A 1 139 ? 8.802 -5.187 11.941 1.00 48.59 139 SER A CA 1
ATOM 1087 C C . SER A 1 139 ? 10.148 -5.647 12.533 1.00 48.59 139 SER A C 1
ATOM 1089 O O . SER A 1 139 ? 10.889 -4.837 13.091 1.00 48.59 139 SER A O 1
ATOM 1091 N N . GLY A 1 140 ? 10.518 -6.923 12.355 1.00 44.22 140 GLY A N 1
ATOM 1092 C CA . GLY A 1 140 ? 11.813 -7.487 12.747 1.00 44.22 140 GLY A CA 1
ATOM 1093 C C . GLY A 1 140 ? 13.004 -7.076 11.867 1.00 44.22 140 GLY A C 1
ATOM 1094 O O . GLY A 1 140 ? 14.135 -7.063 12.359 1.00 44.22 140 GLY A O 1
ATOM 1095 N N . ARG A 1 141 ? 12.791 -6.696 10.596 1.00 46.12 141 ARG A N 1
ATOM 1096 C CA . ARG A 1 141 ? 13.880 -6.256 9.696 1.00 46.12 141 ARG A CA 1
ATOM 1097 C C . ARG A 1 141 ? 14.251 -4.788 9.925 1.00 46.12 141 ARG A C 1
ATOM 1099 O O . ARG A 1 141 ? 15.437 -4.463 9.961 1.00 46.12 141 ARG A O 1
ATOM 1106 N N . ALA A 1 142 ? 13.265 -3.930 10.197 1.00 43.22 142 ALA A N 1
ATOM 1107 C CA . ALA A 1 142 ? 13.484 -2.524 10.553 1.00 43.22 142 ALA A CA 1
ATOM 1108 C C . ALA A 1 142 ? 14.325 -2.361 11.840 1.00 43.22 14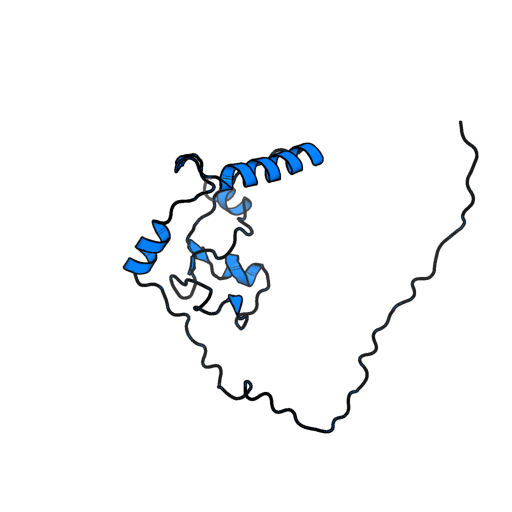2 ALA A C 1
ATOM 1110 O O . ALA A 1 142 ? 15.168 -1.474 11.923 1.00 43.22 142 ALA A O 1
ATOM 1111 N N . ALA A 1 143 ? 14.188 -3.272 12.810 1.00 43.31 143 ALA A N 1
ATOM 1112 C CA . ALA A 1 143 ? 14.961 -3.253 14.056 1.00 43.31 143 ALA A CA 1
ATOM 1113 C C . ALA A 1 143 ? 16.445 -3.667 13.909 1.00 43.31 143 ALA A C 1
ATOM 1115 O O . ALA A 1 143 ? 17.217 -3.521 14.859 1.00 43.31 143 ALA A O 1
ATOM 1116 N N . ARG A 1 144 ? 16.862 -4.221 12.759 1.00 43.00 144 ARG A N 1
ATOM 1117 C CA . ARG A 1 144 ? 18.259 -4.628 12.496 1.00 43.00 144 ARG A CA 1
ATOM 1118 C C . ARG A 1 144 ? 19.063 -3.603 11.697 1.00 43.00 144 ARG A C 1
ATOM 1120 O O . ARG A 1 144 ? 20.280 -3.644 11.779 1.00 43.00 144 ARG A O 1
ATOM 1127 N N . ALA A 1 145 ? 18.409 -2.695 10.975 1.00 43.34 145 ALA A N 1
ATOM 1128 C CA . ALA A 1 145 ? 19.076 -1.649 10.192 1.00 43.34 145 ALA A CA 1
ATOM 1129 C C . ALA A 1 145 ? 19.469 -0.404 11.019 1.00 43.34 145 ALA A C 1
ATOM 1131 O O . ALA A 1 145 ? 20.080 0.513 10.486 1.00 43.34 145 ALA A O 1
ATOM 1132 N N . GLY A 1 146 ? 19.113 -0.368 12.309 1.00 39.38 146 GLY A N 1
ATOM 1133 C CA . GLY A 1 146 ? 19.427 0.720 13.243 1.00 39.38 146 GLY A CA 1
ATOM 1134 C C . GLY A 1 146 ? 20.395 0.328 14.365 1.00 39.38 146 GLY A C 1
ATOM 1135 O O . GLY A 1 146 ? 20.256 0.839 15.474 1.00 39.38 146 GLY A O 1
ATOM 1136 N N . ARG A 1 147 ? 21.313 -0.613 14.118 1.00 36.12 147 ARG A N 1
ATOM 1137 C CA . ARG A 1 147 ? 22.403 -0.969 15.038 1.00 36.12 147 ARG A CA 1
ATOM 1138 C C . ARG A 1 147 ? 23.747 -0.912 14.337 1.00 36.12 147 ARG A C 1
ATOM 1140 O O . ARG A 1 147 ? 23.794 -1.353 13.170 1.00 36.12 147 ARG A O 1
#

InterPro domains:
  IPR045864 Class II Aminoacyl-tRNA synthetase/Biotinyl protein ligase (BPL) and lipoyl protein ligase (LPL) [G3DSA:3.30.930.10] (43-144)

Organism: Streptomyces nigrescens (NCBI:txid1920)

Foldseek 3Di:
DDDDDDDDDDDDDPDPDPDPDDPDDDDDPPPVPPPDPCPPPFQDADDPVRVVVVVPDDDQCDCVSPHDPVVVVVCVVVVVVCVVVVDDDDDDDDDQKDFPCQQAVVVPHDPPDPCVHNVNWHHNHSTIGGRNDPDDDPPVVVVVVPD

pLDDT: mean 73.41, std 27.01, range [27.66, 98.19]

Radius of gyration: 25.12 Å; chains: 1; bounding box: 46×59×73 Å